Protein AF-A0A1L8QSZ4-F1 (afdb_monomer_lite)

Foldseek 3Di:
DVVVVVVVVVVVVVLVVLLVVLVVVDPDLPCQLVVLLVVLLVVQQCCCVPPVVHDSVVSSVVRNVSSNCSRPVVVVVVVVVVVVVVVVVVVVVVVVVVVVVVVPPD

InterPro domains:
  IPR009708 Bacteriophage A118-like, holin/antiholin [PF06946] (13-79)

Sequence (106 aa):
MNEILIATPIIGAVILASTQMIKQVVRDNKWLPIVNVLVGIGIGVVYALTIVNGEVAVYAWAGAISGLGAGGFYDLQANIKGLNNQRKSTNLIEQGKGEQDAQGGE

Structure (mmCIF, N/CA/C/O backbone):
data_AF-A0A1L8QSZ4-F1
#
_entry.id   AF-A0A1L8QSZ4-F1
#
loop_
_atom_site.group_PDB
_atom_site.id
_atom_site.type_symbol
_atom_site.label_atom_id
_atom_site.label_alt_id
_atom_site.label_comp_id
_atom_site.label_asym_id
_atom_site.label_entity_id
_atom_site.label_seq_id
_atom_site.pdbx_PDB_ins_code
_atom_site.Cartn_x
_atom_site.Cartn_y
_atom_site.Cartn_z
_atom_site.occupancy
_atom_site.B_iso_or_equiv
_atom_site.auth_seq_id
_atom_site.auth_comp_id
_atom_site.auth_asym_id
_atom_site.auth_atom_id
_atom_site.pdbx_PDB_model_num
ATOM 1 N N . MET A 1 1 ? -8.156 4.038 23.775 1.00 48.53 1 MET A N 1
ATOM 2 C CA . MET A 1 1 ? -6.986 4.891 23.429 1.00 48.53 1 MET A CA 1
ATOM 3 C C . MET A 1 1 ? -5.664 4.135 23.561 1.00 48.53 1 MET A C 1
ATOM 5 O O . MET A 1 1 ? -4.794 4.344 22.727 1.00 48.53 1 MET A O 1
ATOM 9 N N . ASN A 1 2 ? -5.515 3.236 24.542 1.00 53.78 2 ASN A N 1
ATOM 10 C CA . ASN A 1 2 ? -4.277 2.480 24.750 1.00 53.78 2 ASN A CA 1
ATOM 11 C C . ASN A 1 2 ? -4.034 1.378 23.695 1.00 53.78 2 ASN A C 1
ATOM 13 O O . ASN A 1 2 ? -2.895 1.184 23.284 1.00 53.78 2 ASN A O 1
ATOM 17 N N . GLU A 1 3 ? -5.074 0.698 23.187 1.00 56.41 3 GLU A N 1
ATOM 18 C CA . GLU A 1 3 ? -4.868 -0.382 22.202 1.00 56.41 3 GLU A CA 1
ATOM 19 C C . GLU A 1 3 ? -4.416 0.125 20.823 1.00 56.41 3 GLU A C 1
ATOM 21 O O . GLU A 1 3 ? -3.618 -0.527 20.155 1.00 56.41 3 GLU A O 1
ATOM 26 N N . ILE A 1 4 ? -4.862 1.317 20.411 1.00 56.31 4 ILE A N 1
ATOM 27 C CA . ILE A 1 4 ? -4.504 1.912 19.109 1.00 56.31 4 ILE A CA 1
ATOM 28 C C . ILE A 1 4 ? -3.003 2.238 19.046 1.00 56.31 4 ILE A C 1
ATOM 30 O O . ILE A 1 4 ? -2.351 1.978 18.034 1.00 56.31 4 ILE A O 1
ATOM 34 N N . LEU A 1 5 ? -2.428 2.747 20.141 1.00 57.47 5 LEU A N 1
ATOM 35 C CA . LEU A 1 5 ? -1.004 3.100 20.218 1.00 57.47 5 LEU A CA 1
ATOM 36 C C . LEU A 1 5 ? -0.087 1.870 20.128 1.00 57.47 5 LEU A C 1
ATOM 38 O O . LEU A 1 5 ? 0.993 1.951 19.549 1.00 57.47 5 LEU A O 1
ATOM 42 N N . ILE A 1 6 ? -0.536 0.724 20.644 1.00 64.31 6 ILE A N 1
ATOM 43 C CA . ILE A 1 6 ? 0.222 -0.537 20.626 1.00 64.31 6 ILE A CA 1
ATOM 44 C C . ILE A 1 6 ? 0.064 -1.255 19.278 1.00 64.31 6 ILE A C 1
ATOM 46 O O . ILE A 1 6 ? 1.006 -1.862 18.773 1.00 64.31 6 ILE A O 1
ATOM 50 N N . ALA A 1 7 ? -1.112 -1.153 18.658 1.00 56.97 7 ALA A N 1
ATOM 51 C CA . ALA A 1 7 ? -1.399 -1.770 17.368 1.00 56.97 7 ALA A CA 1
ATOM 52 C C . ALA A 1 7 ? -0.647 -1.116 16.192 1.00 56.97 7 ALA A C 1
ATOM 54 O O . ALA A 1 7 ? -0.298 -1.789 15.222 1.00 56.97 7 ALA A O 1
ATOM 55 N N . THR A 1 8 ? -0.365 0.185 16.285 1.00 60.25 8 THR A N 1
ATOM 56 C CA . THR A 1 8 ? 0.237 0.989 15.206 1.00 60.25 8 THR A CA 1
ATOM 57 C C . THR A 1 8 ? 1.588 0.448 14.689 1.00 60.25 8 THR A C 1
ATOM 59 O O . THR A 1 8 ? 1.714 0.242 13.478 1.00 60.25 8 THR A O 1
ATOM 62 N N . PRO A 1 9 ? 2.600 0.157 15.534 1.00 68.19 9 PRO A N 1
ATOM 63 C CA . PRO A 1 9 ? 3.873 -0.397 15.058 1.00 68.19 9 PRO A CA 1
ATOM 64 C C . PRO A 1 9 ? 3.737 -1.816 14.487 1.00 68.19 9 PRO A C 1
ATOM 66 O O . PRO A 1 9 ? 4.458 -2.174 13.556 1.00 68.19 9 PRO A O 1
ATOM 69 N N . ILE A 1 10 ? 2.790 -2.609 14.998 1.00 64.19 10 ILE A N 1
ATOM 70 C CA . ILE A 1 10 ? 2.538 -3.981 14.536 1.00 64.19 10 ILE A CA 1
ATOM 71 C C . ILE A 1 10 ? 1.972 -3.959 13.112 1.00 64.19 10 ILE A C 1
ATOM 73 O O . ILE A 1 10 ? 2.477 -4.657 12.235 1.00 64.19 10 ILE A O 1
ATOM 77 N N . ILE A 1 11 ? 0.988 -3.095 12.848 1.00 59.75 11 ILE A N 1
ATOM 78 C CA . ILE A 1 11 ? 0.447 -2.873 11.499 1.00 59.75 11 ILE A CA 1
ATOM 79 C C . ILE A 1 11 ? 1.549 -2.381 10.553 1.00 59.75 11 ILE A C 1
ATOM 81 O O . ILE A 1 11 ? 1.677 -2.888 9.439 1.00 59.75 11 ILE A O 1
ATOM 85 N N . GLY A 1 12 ? 2.381 -1.435 11.005 1.00 60.53 12 GLY A N 1
ATOM 86 C CA . GLY A 1 12 ? 3.500 -0.912 10.218 1.00 60.53 12 GLY A CA 1
ATOM 87 C C . GLY A 1 12 ? 4.492 -1.999 9.790 1.00 60.53 12 GLY A C 1
ATOM 88 O O . GLY A 1 12 ? 4.880 -2.056 8.623 1.00 60.53 12 GLY A O 1
ATOM 89 N N . ALA A 1 13 ? 4.849 -2.911 10.698 1.00 65.25 13 ALA A N 1
ATOM 90 C CA . ALA A 1 13 ? 5.732 -4.038 10.398 1.00 65.25 13 ALA A CA 1
ATOM 91 C C . ALA A 1 13 ? 5.109 -5.025 9.394 1.00 65.25 13 ALA A C 1
ATOM 93 O O . ALA A 1 13 ? 5.791 -5.481 8.476 1.00 65.25 13 ALA A O 1
ATOM 94 N N . VAL A 1 14 ? 3.809 -5.313 9.519 1.00 64.81 14 VAL A N 1
ATOM 95 C CA . VAL A 1 14 ? 3.080 -6.217 8.611 1.00 64.81 14 VAL A CA 1
ATOM 96 C C . VAL A 1 14 ? 2.968 -5.627 7.204 1.00 64.81 14 VAL A C 1
ATOM 98 O O . VAL A 1 14 ? 3.161 -6.344 6.221 1.00 64.81 14 VAL A O 1
ATOM 101 N N . ILE A 1 15 ? 2.732 -4.319 7.086 1.00 63.59 15 ILE A N 1
ATOM 102 C CA . ILE A 1 15 ? 2.708 -3.607 5.800 1.00 63.59 15 ILE A CA 1
ATOM 103 C C . ILE A 1 15 ? 4.079 -3.678 5.115 1.00 63.59 15 ILE A C 1
ATOM 105 O O . ILE A 1 15 ? 4.167 -4.009 3.929 1.00 63.59 15 ILE A O 1
ATOM 109 N N . LEU A 1 16 ? 5.159 -3.416 5.857 1.00 64.88 16 LEU A N 1
ATOM 110 C CA . LEU A 1 16 ? 6.527 -3.471 5.332 1.00 64.88 16 LEU A CA 1
ATOM 111 C C . LEU A 1 16 ? 6.925 -4.892 4.903 1.00 64.88 16 LEU A C 1
ATOM 113 O O . LEU A 1 16 ? 7.479 -5.071 3.816 1.00 64.88 16 LEU A O 1
ATOM 117 N N . ALA A 1 17 ? 6.600 -5.903 5.713 1.00 62.53 17 ALA A N 1
ATOM 118 C CA . ALA A 1 17 ? 6.867 -7.308 5.407 1.00 62.53 17 ALA A CA 1
ATOM 119 C C . ALA A 1 17 ? 6.083 -7.788 4.176 1.00 62.53 17 ALA A C 1
ATOM 121 O O . ALA A 1 17 ? 6.652 -8.419 3.286 1.00 62.53 17 ALA A O 1
ATOM 122 N N . SER A 1 18 ? 4.805 -7.415 4.075 1.00 62.00 18 SER A N 1
ATOM 123 C CA . SER A 1 18 ? 3.965 -7.749 2.918 1.00 62.00 18 SER A CA 1
ATOM 124 C C . SER A 1 18 ? 4.502 -7.097 1.642 1.00 62.00 18 SER A C 1
ATOM 126 O O . SER A 1 18 ? 4.606 -7.745 0.605 1.00 62.00 18 SER A O 1
ATOM 128 N N . THR A 1 19 ? 4.949 -5.843 1.730 1.00 62.34 19 THR A N 1
ATOM 129 C CA . THR A 1 19 ? 5.552 -5.108 0.607 1.00 62.34 19 THR A CA 1
ATOM 130 C C . THR A 1 19 ? 6.829 -5.779 0.090 1.00 62.34 19 THR A C 1
ATOM 132 O O . THR A 1 19 ? 7.020 -5.912 -1.119 1.00 62.34 19 THR A O 1
ATOM 135 N N . GLN A 1 20 ? 7.702 -6.223 0.998 1.00 64.00 20 GLN A N 1
ATOM 136 C CA . GLN A 1 20 ? 8.936 -6.942 0.659 1.00 64.00 20 GLN A CA 1
ATOM 137 C C . GLN A 1 20 ? 8.648 -8.316 0.036 1.00 64.00 20 GLN A C 1
ATOM 139 O O . GLN A 1 20 ? 9.315 -8.717 -0.916 1.00 64.00 20 GLN A O 1
ATOM 144 N N . MET A 1 21 ? 7.633 -9.021 0.538 1.00 58.69 21 MET A N 1
ATOM 145 C CA . MET A 1 21 ? 7.257 -10.349 0.058 1.00 58.69 21 MET A CA 1
ATOM 146 C C . MET A 1 21 ? 6.679 -10.304 -1.361 1.00 58.69 21 MET A C 1
ATOM 148 O O . MET A 1 21 ? 7.036 -11.129 -2.199 1.00 58.69 21 MET A O 1
ATOM 152 N N . ILE A 1 22 ? 5.854 -9.304 -1.685 1.00 60.81 22 ILE A N 1
ATOM 153 C CA . ILE A 1 22 ? 5.264 -9.205 -3.028 1.00 60.81 22 ILE A CA 1
ATOM 154 C C . ILE A 1 22 ? 6.328 -8.883 -4.088 1.00 60.81 22 ILE A C 1
ATOM 156 O O . ILE A 1 22 ? 6.277 -9.427 -5.193 1.00 60.81 22 ILE A O 1
ATOM 160 N N . LYS A 1 23 ? 7.356 -8.098 -3.733 1.00 60.47 23 LYS A N 1
ATOM 161 C CA . LYS A 1 23 ? 8.518 -7.848 -4.604 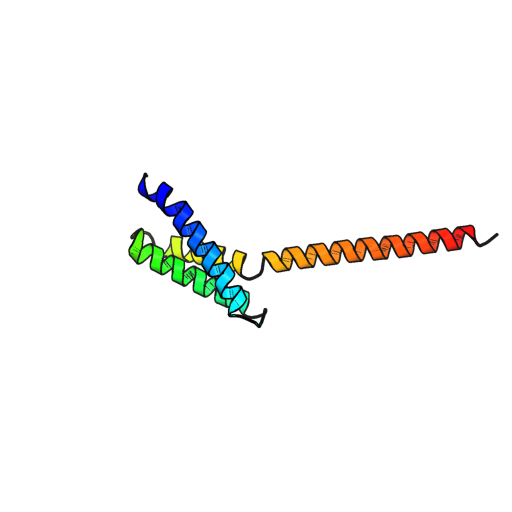1.00 60.47 23 LYS A CA 1
ATOM 162 C C . LYS A 1 23 ? 9.306 -9.114 -4.952 1.00 60.47 23 LYS A C 1
ATOM 164 O O . LYS A 1 23 ? 9.942 -9.148 -5.999 1.00 60.47 23 LYS A O 1
ATOM 169 N N . GLN A 1 24 ? 9.279 -10.144 -4.103 1.00 60.25 24 GLN A N 1
ATOM 170 C CA . GLN A 1 24 ? 9.926 -11.427 -4.403 1.00 60.25 24 GLN A CA 1
ATOM 171 C C . GLN A 1 24 ? 9.066 -12.341 -5.284 1.00 60.25 24 GLN A C 1
ATOM 173 O O . GLN A 1 24 ? 9.610 -13.154 -6.028 1.00 60.25 24 GLN A O 1
ATOM 178 N N . VAL A 1 25 ? 7.737 -12.221 -5.207 1.00 56.50 25 VAL A N 1
ATOM 179 C CA . VAL A 1 25 ? 6.798 -13.136 -5.877 1.00 56.50 25 VAL A CA 1
ATOM 180 C C . VAL A 1 25 ? 6.449 -12.675 -7.293 1.00 56.50 25 VAL A C 1
ATOM 182 O O . VAL A 1 25 ? 6.297 -13.502 -8.190 1.00 56.50 25 VAL A O 1
ATOM 185 N N . VAL A 1 26 ? 6.336 -11.368 -7.531 1.00 58.97 26 VAL A N 1
ATOM 186 C CA . VAL A 1 26 ? 5.905 -10.840 -8.831 1.00 58.97 26 VAL A CA 1
ATOM 187 C C . VAL A 1 26 ? 7.122 -10.371 -9.625 1.00 58.97 26 VAL A C 1
ATOM 189 O O . VAL A 1 26 ? 7.679 -9.308 -9.379 1.00 58.97 26 VAL A O 1
ATOM 192 N N . ARG A 1 27 ? 7.537 -11.184 -10.600 1.00 57.84 27 ARG A N 1
ATOM 193 C CA . ARG A 1 27 ? 8.675 -10.897 -11.492 1.00 57.84 27 ARG A CA 1
ATOM 194 C C . ARG A 1 27 ? 8.320 -9.950 -12.650 1.00 57.84 27 ARG A C 1
ATOM 196 O O . ARG A 1 27 ? 9.218 -9.386 -13.266 1.00 57.84 27 ARG A O 1
ATOM 203 N N . ASP A 1 28 ? 7.023 -9.757 -12.912 1.00 60.41 28 ASP A N 1
ATOM 204 C CA . ASP A 1 28 ? 6.487 -8.870 -13.950 1.00 60.41 28 ASP A CA 1
ATOM 205 C C . ASP A 1 28 ? 5.952 -7.550 -13.371 1.00 60.41 28 ASP A C 1
ATOM 207 O O . ASP A 1 28 ? 4.867 -7.480 -12.783 1.00 60.41 28 ASP A O 1
ATOM 211 N N . ASN A 1 29 ? 6.683 -6.461 -13.621 1.00 63.91 29 ASN A N 1
ATOM 212 C CA . ASN A 1 29 ? 6.414 -5.121 -13.079 1.00 63.91 29 ASN A CA 1
ATOM 213 C C . ASN A 1 29 ? 5.047 -4.515 -13.458 1.00 63.91 29 ASN A C 1
ATOM 215 O O . ASN A 1 29 ? 4.622 -3.545 -12.835 1.00 63.91 29 ASN A O 1
ATOM 219 N N . LYS A 1 30 ? 4.332 -5.061 -14.455 1.00 68.75 30 LYS A N 1
ATOM 220 C CA . LYS A 1 30 ? 3.018 -4.540 -14.890 1.00 68.75 30 LYS A CA 1
ATOM 221 C C . LYS A 1 30 ? 1.868 -4.872 -13.939 1.00 68.75 30 LYS A C 1
ATOM 223 O O . LYS A 1 30 ? 0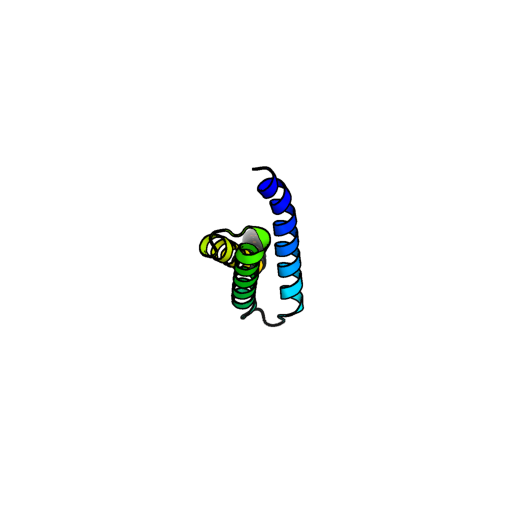.915 -4.103 -13.870 1.00 68.75 30 LYS A O 1
ATOM 228 N N . TRP A 1 31 ? 1.946 -5.990 -13.219 1.00 69.81 31 TRP A N 1
ATOM 229 C CA . TRP A 1 31 ? 0.860 -6.459 -12.345 1.00 69.81 31 TRP A CA 1
ATOM 230 C C . TRP A 1 31 ? 1.126 -6.188 -10.863 1.00 69.81 31 TRP A C 1
ATOM 232 O O . TRP A 1 31 ? 0.193 -6.197 -10.062 1.00 69.81 31 TRP A O 1
ATOM 242 N N . LEU A 1 32 ? 2.376 -5.872 -10.516 1.00 69.94 32 LEU A N 1
ATOM 243 C CA . LEU A 1 32 ? 2.829 -5.503 -9.171 1.00 69.94 32 LEU A CA 1
ATOM 244 C C . LEU A 1 32 ? 1.936 -4.468 -8.462 1.00 69.94 32 LEU A C 1
ATOM 246 O O . LEU A 1 32 ? 1.558 -4.714 -7.317 1.00 69.94 32 LEU A O 1
ATOM 250 N N . PRO A 1 33 ? 1.516 -3.365 -9.113 1.00 69.94 33 PRO A N 1
ATOM 251 C CA . PRO A 1 33 ? 0.665 -2.371 -8.464 1.00 69.94 33 PRO A CA 1
ATOM 252 C C . PRO A 1 33 ? -0.718 -2.925 -8.113 1.00 69.94 33 PRO A C 1
ATOM 254 O O . PRO A 1 33 ? -1.218 -2.700 -7.017 1.00 69.94 33 PRO A O 1
ATOM 257 N N . ILE A 1 34 ? -1.327 -3.687 -9.025 1.00 75.81 34 ILE A N 1
ATOM 258 C CA . ILE A 1 34 ? -2.677 -4.241 -8.853 1.00 75.81 34 ILE A CA 1
ATOM 259 C C . ILE A 1 34 ? -2.672 -5.308 -7.756 1.00 75.81 34 ILE A C 1
ATOM 261 O O . ILE A 1 34 ? -3.535 -5.304 -6.879 1.00 75.81 34 ILE A O 1
ATOM 265 N N . VAL A 1 35 ? -1.670 -6.190 -7.772 1.00 76.94 35 VAL A N 1
ATOM 266 C CA . VAL A 1 35 ? -1.511 -7.239 -6.760 1.00 76.94 35 VAL A CA 1
ATOM 267 C C . VAL A 1 35 ? -1.267 -6.621 -5.385 1.00 76.94 35 VAL A C 1
ATOM 269 O O . VAL A 1 35 ? -1.919 -7.024 -4.425 1.00 76.94 35 VAL A O 1
ATOM 272 N N . ASN A 1 36 ? -0.420 -5.593 -5.279 1.00 75.06 36 ASN A N 1
ATOM 273 C CA . ASN A 1 36 ? -0.197 -4.918 -4.001 1.00 75.06 36 ASN A CA 1
ATOM 274 C C . ASN A 1 36 ? -1.456 -4.261 -3.439 1.00 75.06 36 ASN A C 1
ATOM 276 O O . ASN A 1 36 ? -1.665 -4.292 -2.229 1.00 75.06 36 ASN A O 1
ATOM 280 N N . VAL A 1 37 ? -2.299 -3.679 -4.290 1.00 80.62 37 VAL A N 1
ATOM 281 C CA . VAL A 1 37 ? -3.570 -3.094 -3.851 1.00 80.62 37 VAL A CA 1
ATOM 282 C C . VAL A 1 37 ? -4.524 -4.162 -3.349 1.00 80.62 37 VAL A C 1
ATOM 284 O O . VAL A 1 37 ? -5.098 -3.999 -2.276 1.00 80.62 37 VAL A O 1
ATOM 287 N N . LEU A 1 38 ? -4.664 -5.270 -4.078 1.00 84.25 38 LEU A N 1
ATOM 288 C CA . LEU A 1 38 ? -5.528 -6.375 -3.664 1.00 84.25 38 LEU A CA 1
ATOM 289 C C . LEU A 1 38 ? -5.058 -7.005 -2.348 1.00 84.25 38 LEU A C 1
ATOM 291 O O . LEU A 1 38 ? -5.877 -7.270 -1.470 1.00 84.25 38 LEU A O 1
ATOM 295 N N . VAL A 1 39 ? -3.746 -7.184 -2.178 1.00 83.25 39 VAL A N 1
ATOM 296 C CA . VAL A 1 39 ? -3.165 -7.687 -0.926 1.00 83.25 39 VAL A CA 1
ATOM 297 C C . VAL A 1 39 ? -3.363 -6.682 0.207 1.00 83.25 39 VAL A C 1
ATOM 299 O O . VAL A 1 39 ? -3.793 -7.066 1.292 1.00 83.25 39 VAL A O 1
ATOM 302 N N . GLY A 1 40 ? -3.123 -5.394 -0.043 1.00 81.88 40 GLY A N 1
ATOM 303 C CA . GLY A 1 40 ? -3.352 -4.330 0.929 1.00 81.88 40 GLY A CA 1
ATOM 304 C C . GLY A 1 40 ? -4.806 -4.275 1.402 1.00 81.88 40 GLY A C 1
ATOM 305 O O . GLY A 1 40 ? -5.053 -4.263 2.607 1.00 81.88 40 GLY A O 1
ATOM 306 N N . ILE A 1 41 ? -5.771 -4.328 0.477 1.00 86.50 41 ILE A N 1
ATOM 307 C CA . ILE A 1 41 ? -7.207 -4.406 0.790 1.00 86.50 41 ILE A CA 1
ATOM 308 C C . ILE A 1 41 ? -7.510 -5.658 1.616 1.00 86.50 41 ILE A C 1
ATOM 310 O O . ILE A 1 41 ? -8.167 -5.553 2.648 1.00 86.50 41 ILE A O 1
ATOM 314 N N . GLY A 1 42 ? -7.014 -6.828 1.201 1.00 85.56 42 GLY A N 1
ATOM 315 C CA . GLY A 1 42 ? -7.239 -8.088 1.911 1.00 85.56 42 GLY A CA 1
ATOM 316 C C . GLY A 1 42 ? -6.742 -8.044 3.356 1.00 85.56 42 GLY A C 1
ATOM 317 O O . GLY A 1 42 ? -7.478 -8.399 4.274 1.00 85.56 42 GLY A O 1
ATOM 318 N N . ILE A 1 43 ? -5.530 -7.530 3.574 1.00 83.69 43 ILE A N 1
ATOM 319 C CA . ILE A 1 43 ? -4.958 -7.354 4.916 1.00 83.69 43 ILE A CA 1
ATOM 320 C C . ILE A 1 43 ? -5.784 -6.350 5.727 1.00 83.69 43 ILE A C 1
ATOM 322 O O . ILE A 1 43 ? -6.102 -6.624 6.881 1.00 83.69 43 ILE A O 1
ATOM 326 N N . GLY A 1 44 ? -6.176 -5.219 5.131 1.00 81.88 44 GLY A N 1
ATOM 327 C CA . GLY A 1 44 ? -7.008 -4.208 5.786 1.00 81.88 44 GLY A CA 1
ATOM 328 C C . GLY A 1 44 ? -8.367 -4.749 6.237 1.00 81.88 44 GLY A C 1
ATOM 329 O O . GLY A 1 44 ? -8.787 -4.509 7.368 1.00 81.88 44 GLY A O 1
ATOM 330 N N . VAL A 1 45 ? -9.025 -5.545 5.391 1.00 84.56 45 VAL A N 1
ATOM 331 C CA . VAL A 1 45 ? -10.301 -6.203 5.708 1.00 84.56 45 VAL A CA 1
ATOM 332 C C . VAL A 1 45 ? -10.131 -7.230 6.830 1.00 84.56 45 VAL A C 1
ATOM 334 O O . VAL A 1 45 ? -10.880 -7.198 7.805 1.00 84.56 45 VAL A O 1
ATOM 337 N N . VAL A 1 46 ? -9.128 -8.112 6.739 1.00 84.06 46 VAL A N 1
ATOM 338 C CA . VAL A 1 46 ? -8.855 -9.119 7.782 1.00 84.06 46 VAL A CA 1
ATOM 339 C C . VAL A 1 46 ? -8.528 -8.446 9.114 1.00 84.06 46 VAL A C 1
ATOM 341 O O . VAL A 1 46 ? -9.013 -8.873 10.160 1.00 84.06 46 VAL A O 1
ATOM 344 N N . TYR A 1 47 ? -7.759 -7.361 9.088 1.00 78.00 47 TYR A N 1
ATOM 345 C CA . TYR A 1 47 ? -7.395 -6.602 10.278 1.00 78.00 47 TYR A CA 1
ATOM 346 C C . TYR A 1 47 ? -8.612 -5.938 10.941 1.00 78.00 47 TYR A C 1
ATOM 348 O O . TYR A 1 47 ? -8.773 -6.012 12.163 1.00 78.00 47 TYR A O 1
ATOM 356 N N . ALA A 1 48 ? -9.506 -5.352 10.139 1.00 80.38 48 ALA A N 1
ATOM 357 C CA . ALA A 1 48 ? -10.743 -4.753 10.631 1.00 80.38 48 ALA A CA 1
ATOM 358 C C . ALA A 1 48 ? -11.668 -5.779 11.282 1.00 80.38 48 ALA A C 1
ATOM 360 O O . ALA A 1 48 ? -12.245 -5.487 12.324 1.00 80.38 48 ALA A O 1
ATOM 361 N N . LEU A 1 49 ? -11.786 -6.969 10.689 1.00 80.94 49 LEU A N 1
ATOM 362 C CA . LEU A 1 49 ? -12.698 -8.014 11.155 1.00 80.94 49 LEU A CA 1
ATOM 363 C C . LEU A 1 49 ? -12.168 -8.799 12.359 1.00 80.94 49 LEU A C 1
ATOM 365 O O . LEU A 1 49 ? -12.965 -9.295 13.143 1.00 80.94 49 LEU A O 1
ATOM 369 N N . THR A 1 50 ? -10.848 -8.948 12.502 1.00 78.25 50 THR A N 1
ATOM 370 C CA . THR A 1 50 ? -10.268 -9.835 13.529 1.00 78.25 50 THR A CA 1
ATOM 371 C C . THR A 1 50 ? -9.654 -9.098 14.715 1.00 78.25 50 THR A C 1
ATOM 373 O O . THR A 1 50 ? -9.751 -9.590 15.836 1.00 78.25 50 THR A O 1
ATOM 376 N N . ILE A 1 51 ? -9.031 -7.933 14.498 1.00 74.94 51 ILE A N 1
ATOM 377 C CA . ILE A 1 51 ? -8.281 -7.228 15.548 1.00 74.94 51 ILE A CA 1
ATOM 378 C C . ILE A 1 51 ? -9.090 -6.065 16.112 1.00 74.94 51 ILE A C 1
ATOM 380 O O . ILE A 1 51 ? -9.344 -6.009 17.312 1.00 74.94 51 ILE A O 1
ATOM 384 N N . VAL A 1 52 ? -9.485 -5.121 15.255 1.00 73.62 52 VAL A N 1
ATOM 385 C CA . VAL A 1 52 ? -10.103 -3.868 15.719 1.00 73.62 52 VAL A CA 1
ATO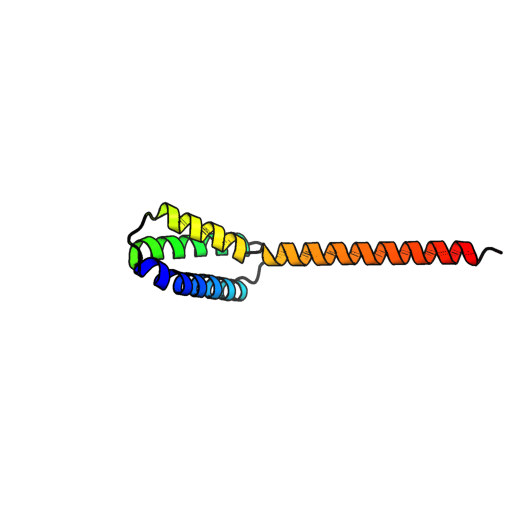M 386 C C . VAL A 1 52 ? -11.624 -3.969 15.830 1.00 73.62 52 VAL A C 1
ATOM 388 O O . VAL A 1 52 ? -12.219 -3.195 16.573 1.00 73.62 52 VAL A O 1
ATOM 391 N N . ASN A 1 53 ? -12.261 -4.916 15.130 1.00 75.81 53 ASN A N 1
ATOM 392 C CA . ASN A 1 53 ? -13.722 -4.952 14.951 1.00 75.81 53 ASN A CA 1
ATOM 393 C C . ASN A 1 53 ? -14.267 -3.580 14.509 1.00 75.81 53 ASN A C 1
ATOM 395 O O . ASN A 1 53 ? -15.298 -3.104 14.978 1.00 75.81 53 ASN A O 1
ATOM 399 N N . GLY A 1 54 ? -13.497 -2.909 13.652 1.00 69.69 54 GLY A N 1
ATOM 400 C CA . GLY A 1 54 ? -13.748 -1.546 13.206 1.00 69.69 54 GLY A CA 1
ATOM 401 C C . GLY A 1 54 ? -14.437 -1.500 11.853 1.00 69.69 54 GLY A C 1
ATOM 402 O O . GLY A 1 54 ? -14.730 -2.522 11.232 1.00 69.69 54 GLY A O 1
ATOM 403 N N . GLU A 1 55 ? -14.663 -0.289 11.360 1.00 81.50 55 GLU A N 1
ATOM 404 C CA . GLU A 1 55 ? -15.319 -0.088 10.076 1.00 81.50 55 GLU A CA 1
ATOM 405 C C . GLU A 1 55 ? -14.450 -0.616 8.926 1.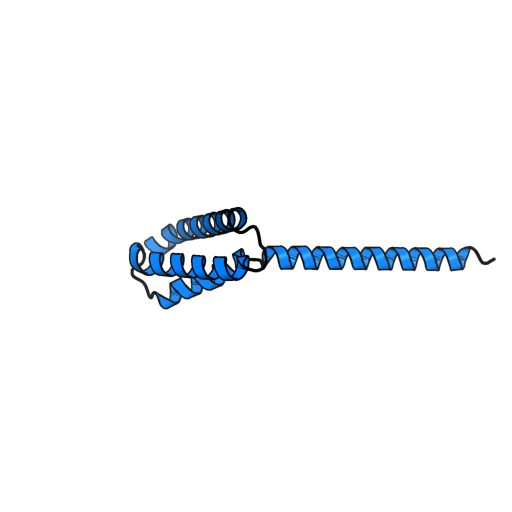00 81.50 55 GLU A C 1
ATOM 407 O O . GLU A 1 55 ? -13.430 -0.031 8.560 1.00 81.50 55 GLU A O 1
ATOM 412 N N . VAL A 1 56 ? -14.869 -1.746 8.349 1.00 83.50 56 VAL A N 1
ATOM 413 C CA . VAL A 1 56 ? -14.128 -2.483 7.312 1.00 83.50 56 VAL A CA 1
ATOM 414 C C . VAL A 1 56 ? -13.746 -1.583 6.142 1.00 83.50 56 VAL A C 1
ATOM 416 O O . VAL A 1 56 ? -12.638 -1.697 5.625 1.00 83.50 56 VAL A O 1
ATOM 419 N N . ALA A 1 57 ? -14.624 -0.650 5.765 1.00 80.69 57 ALA A N 1
ATOM 420 C CA . ALA A 1 57 ? -14.363 0.300 4.693 1.00 80.69 57 ALA A CA 1
ATOM 421 C C . ALA A 1 57 ? -13.102 1.139 4.961 1.00 80.69 57 ALA A C 1
ATOM 423 O O . ALA A 1 57 ? -12.251 1.256 4.082 1.00 80.69 57 ALA A O 1
ATOM 424 N N . VAL A 1 58 ? -12.935 1.669 6.176 1.00 78.12 58 VAL A N 1
ATOM 425 C CA . VAL A 1 58 ? -11.807 2.543 6.537 1.00 78.12 58 VAL A CA 1
ATOM 426 C C . VAL A 1 58 ? -10.479 1.795 6.424 1.00 78.12 58 VAL A C 1
ATOM 428 O O . VAL A 1 58 ? -9.525 2.288 5.822 1.00 78.12 58 VAL A O 1
ATOM 431 N N . TYR A 1 59 ? -10.423 0.574 6.949 1.00 80.12 59 TYR A N 1
ATOM 432 C CA . TYR A 1 59 ? -9.202 -0.229 6.933 1.00 80.12 59 TYR A CA 1
ATOM 433 C C . TYR A 1 59 ? -8.920 -0.858 5.566 1.00 80.12 59 TYR A C 1
ATOM 435 O O . TYR A 1 59 ? -7.756 -0.978 5.188 1.00 80.12 59 TYR A O 1
ATOM 443 N N . ALA A 1 60 ? -9.952 -1.199 4.790 1.00 81.12 60 ALA A N 1
ATOM 444 C CA . ALA A 1 60 ? -9.801 -1.632 3.403 1.00 81.12 60 ALA A CA 1
ATOM 445 C C . ALA A 1 60 ? -9.200 -0.514 2.538 1.00 81.12 60 ALA A C 1
ATOM 447 O O . ALA A 1 60 ? -8.263 -0.763 1.779 1.00 81.12 60 ALA A O 1
ATOM 448 N N . TRP A 1 61 ? -9.673 0.727 2.702 1.00 80.56 61 TRP A N 1
ATOM 449 C CA . TRP A 1 61 ? -9.109 1.897 2.024 1.00 80.56 61 TRP A CA 1
ATOM 450 C C . TRP A 1 61 ? -7.681 2.205 2.481 1.00 80.56 61 TRP A C 1
ATOM 452 O O . TRP A 1 61 ? -6.817 2.460 1.641 1.00 80.56 61 TRP A O 1
ATOM 462 N N . ALA A 1 62 ? -7.397 2.117 3.784 1.00 80.81 62 ALA A N 1
ATOM 463 C CA . ALA A 1 62 ? -6.038 2.263 4.307 1.00 80.81 62 ALA A CA 1
ATOM 464 C C . ALA A 1 62 ? -5.086 1.211 3.709 1.00 80.81 62 ALA A C 1
ATOM 466 O O . ALA A 1 62 ? -3.978 1.534 3.274 1.00 80.81 62 ALA A O 1
ATOM 467 N N . GLY A 1 63 ? -5.554 -0.035 3.617 1.00 80.31 63 GLY A N 1
ATOM 468 C CA . GLY A 1 63 ? -4.859 -1.136 2.967 1.00 80.31 63 GLY A CA 1
ATOM 469 C C . GLY A 1 63 ? -4.611 -0.895 1.476 1.00 80.31 63 GLY A C 1
ATOM 470 O O . GLY A 1 63 ? -3.486 -1.062 1.010 1.00 80.31 63 GLY A O 1
ATOM 471 N N . ALA A 1 64 ? -5.621 -0.432 0.734 1.00 81.50 64 ALA A N 1
ATOM 472 C CA . ALA A 1 64 ? -5.507 -0.110 -0.691 1.00 81.50 64 ALA A CA 1
ATOM 473 C C . ALA A 1 64 ? -4.449 0.971 -0.964 1.00 81.50 64 ALA A C 1
ATOM 475 O O . ALA A 1 64 ? -3.589 0.801 -1.829 1.00 81.50 64 ALA A O 1
ATOM 476 N N . ILE A 1 65 ? -4.492 2.075 -0.208 1.00 79.19 65 ILE A N 1
ATOM 477 C CA . ILE A 1 65 ? -3.578 3.218 -0.362 1.00 79.19 65 ILE A CA 1
ATOM 478 C C . ILE A 1 65 ? -2.145 2.809 -0.009 1.00 79.19 65 ILE A C 1
ATOM 480 O O . ILE A 1 65 ? -1.201 3.145 -0.726 1.00 79.19 65 ILE A O 1
ATOM 484 N N . SER A 1 66 ? -1.978 2.037 1.066 1.00 78.69 66 SER A N 1
ATOM 485 C CA . SER A 1 66 ? -0.678 1.492 1.449 1.00 78.69 66 SER A CA 1
ATOM 486 C C . SER A 1 66 ? -0.122 0.534 0.384 1.00 78.69 66 SER A C 1
ATOM 488 O O . SER A 1 66 ? 1.047 0.643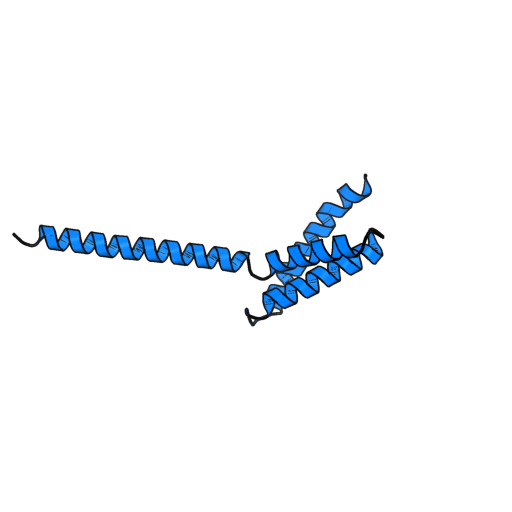 0.007 1.00 78.69 66 SER A O 1
ATOM 490 N N . GLY A 1 67 ? -0.978 -0.326 -0.182 1.00 74.25 67 GLY A N 1
ATOM 491 C CA . GLY A 1 67 ? -0.648 -1.214 -1.297 1.00 74.25 67 GLY A CA 1
ATOM 492 C C . GLY A 1 67 ? -0.191 -0.456 -2.548 1.00 74.25 67 GLY A C 1
ATOM 493 O O . GLY A 1 67 ? 0.844 -0.791 -3.125 1.00 74.25 67 GLY A O 1
ATOM 494 N N . LEU A 1 68 ? -0.884 0.623 -2.930 1.00 76.19 68 LEU A N 1
ATOM 495 C CA . LEU A 1 68 ? -0.465 1.490 -4.042 1.00 76.19 68 LEU A CA 1
ATOM 496 C C . LEU A 1 68 ? 0.938 2.075 -3.825 1.00 76.19 68 LEU A C 1
ATOM 498 O O . LEU A 1 68 ? 1.768 2.048 -4.736 1.00 76.19 68 LEU A O 1
ATOM 502 N N . GLY A 1 69 ? 1.221 2.577 -2.618 1.00 70.88 69 GLY A N 1
ATOM 503 C CA . GLY A 1 69 ? 2.537 3.125 -2.273 1.00 70.88 69 GLY A CA 1
ATOM 504 C C . GLY A 1 69 ? 3.651 2.078 -2.370 1.00 70.88 69 GLY A C 1
ATOM 505 O O . GLY A 1 69 ? 4.728 2.339 -2.911 1.00 70.88 69 GLY A O 1
ATOM 506 N N . ALA A 1 70 ? 3.357 0.864 -1.913 1.00 67.31 70 ALA A N 1
ATOM 507 C CA . ALA A 1 70 ? 4.253 -0.282 -1.946 1.00 67.31 70 ALA A CA 1
ATOM 508 C C . ALA A 1 70 ? 4.515 -0.829 -3.367 1.00 67.31 70 ALA A C 1
ATOM 510 O O . ALA A 1 70 ? 5.597 -1.354 -3.634 1.00 67.31 70 ALA A O 1
ATOM 511 N N . GLY A 1 71 ? 3.527 -0.733 -4.265 1.00 64.44 71 GLY A N 1
ATOM 512 C CA . GLY A 1 71 ? 3.479 -1.446 -5.551 1.00 64.44 71 GLY A CA 1
ATOM 513 C C . GLY A 1 71 ? 4.222 -0.810 -6.720 1.00 64.44 71 GLY A C 1
ATOM 514 O O . GLY A 1 71 ? 4.211 -1.374 -7.810 1.00 64.44 71 GLY A O 1
ATOM 515 N N . GLY A 1 72 ? 4.866 0.341 -6.531 1.00 60.38 72 GLY A N 1
ATOM 516 C CA . GLY A 1 72 ? 5.667 0.934 -7.608 1.00 60.38 72 GLY A CA 1
ATOM 517 C C . GLY A 1 72 ? 5.905 2.435 -7.521 1.00 60.38 72 GLY A C 1
ATOM 518 O O . GLY A 1 72 ? 6.724 2.948 -8.279 1.00 60.38 72 GLY A O 1
ATOM 519 N N . PHE A 1 73 ? 5.272 3.151 -6.584 1.00 60.81 73 PHE A N 1
ATOM 520 C CA . PHE A 1 73 ? 5.549 4.581 -6.388 1.00 60.81 73 PHE A CA 1
ATOM 521 C C . PHE A 1 73 ? 7.033 4.850 -6.076 1.00 60.81 73 PHE A C 1
ATOM 523 O O . PHE A 1 73 ? 7.598 5.842 -6.535 1.00 60.81 73 PHE A O 1
ATOM 530 N N . TYR A 1 74 ? 7.686 3.926 -5.363 1.00 57.47 74 TYR A N 1
ATOM 531 C CA . TYR A 1 74 ? 9.111 4.017 -5.044 1.00 57.47 74 TYR A CA 1
ATOM 532 C C . TYR A 1 74 ? 10.019 3.871 -6.286 1.00 57.47 74 TYR A C 1
ATOM 534 O O . TYR A 1 74 ? 10.978 4.627 -6.439 1.00 57.47 74 TYR A O 1
ATOM 542 N N . ASP A 1 75 ? 9.685 2.970 -7.219 1.00 59.91 75 ASP A N 1
ATOM 543 C CA . ASP A 1 75 ? 10.461 2.763 -8.456 1.00 59.91 75 ASP A CA 1
ATOM 544 C C . ASP A 1 75 ? 10.192 3.850 -9.503 1.00 59.91 75 ASP A C 1
ATOM 546 O O . ASP A 1 75 ? 11.092 4.237 -10.252 1.00 59.91 75 ASP A O 1
ATOM 550 N N . LEU A 1 76 ? 8.975 4.400 -9.535 1.00 63.50 76 LEU A N 1
ATOM 551 C CA . LEU A 1 76 ? 8.646 5.579 -10.340 1.00 63.50 76 LEU A CA 1
ATOM 552 C C . LEU A 1 76 ? 9.489 6.785 -9.917 1.00 63.50 76 LEU A C 1
ATOM 554 O O . LEU A 1 76 ? 10.084 7.452 -10.763 1.00 63.50 76 LEU A O 1
ATOM 558 N N . GLN A 1 77 ? 9.609 7.035 -8.613 1.00 62.97 77 GLN A N 1
ATOM 559 C CA . GLN A 1 77 ? 10.422 8.136 -8.102 1.00 62.97 77 GLN A CA 1
ATOM 560 C C . GLN A 1 77 ? 11.916 7.949 -8.417 1.00 62.97 77 GLN A C 1
ATOM 562 O O . GLN A 1 77 ? 12.583 8.906 -8.819 1.00 62.97 77 GLN A O 1
ATOM 567 N N . ALA A 1 78 ? 12.439 6.726 -8.293 1.00 65.69 78 ALA A N 1
ATOM 568 C CA . ALA A 1 78 ? 13.826 6.412 -8.631 1.00 65.69 78 ALA A CA 1
ATOM 569 C C . ALA A 1 78 ? 14.126 6.603 -10.131 1.00 65.69 78 ALA A C 1
ATOM 571 O O . ALA A 1 78 ? 15.125 7.236 -10.483 1.00 65.69 78 ALA A O 1
ATOM 572 N N . ASN A 1 79 ? 13.236 6.139 -11.015 1.00 68.38 79 ASN A N 1
ATOM 573 C CA . ASN A 1 79 ? 13.391 6.293 -12.465 1.00 68.38 79 ASN A CA 1
ATOM 574 C C . ASN A 1 79 ? 13.314 7.760 -12.917 1.00 68.38 79 ASN A C 1
ATOM 576 O O . ASN A 1 79 ? 14.128 8.194 -13.733 1.00 68.38 79 ASN A O 1
ATOM 580 N N . ILE A 1 80 ? 12.402 8.556 -12.347 1.00 75.38 80 ILE A N 1
ATOM 581 C CA . ILE A 1 80 ? 12.304 9.999 -12.635 1.00 75.38 80 ILE A CA 1
ATOM 582 C C . ILE A 1 80 ? 13.595 10.725 -12.225 1.00 75.38 80 ILE A C 1
ATOM 584 O O . ILE A 1 80 ? 14.099 11.575 -12.963 1.00 75.38 80 ILE A O 1
ATOM 588 N N . LYS A 1 81 ? 14.176 10.364 -11.073 1.00 75.06 81 LYS A N 1
ATOM 589 C CA . LYS A 1 81 ? 15.440 10.942 -10.593 1.00 75.06 81 LYS A CA 1
ATOM 590 C C . LYS A 1 81 ? 16.619 10.577 -11.504 1.00 75.06 81 LYS A C 1
ATOM 592 O O . LYS A 1 81 ? 17.445 11.439 -11.806 1.00 75.06 81 LYS A O 1
ATOM 597 N N . GLY A 1 82 ? 16.665 9.332 -11.983 1.00 77.75 82 GLY A N 1
ATOM 598 C CA . GLY A 1 82 ? 17.664 8.860 -12.946 1.00 77.75 82 GLY A CA 1
ATOM 599 C C . GLY A 1 82 ? 17.598 9.598 -14.287 1.00 77.75 82 GLY A C 1
ATOM 600 O O . GLY A 1 82 ? 18.620 10.082 -14.772 1.00 77.75 82 GLY A O 1
ATOM 601 N N . LEU A 1 83 ? 16.394 9.772 -14.843 1.00 81.75 83 LEU A N 1
ATOM 602 C CA . LEU A 1 83 ? 16.159 10.517 -16.089 1.00 81.75 83 LEU A CA 1
ATOM 603 C C . LEU A 1 83 ? 16.585 11.988 -15.991 1.00 81.75 83 LEU A C 1
ATOM 605 O O . LEU A 1 83 ? 17.149 12.540 -16.938 1.00 81.75 83 LEU A O 1
ATOM 609 N N . ASN A 1 84 ? 16.348 12.630 -14.845 1.00 83.25 84 ASN A N 1
ATOM 610 C CA . ASN A 1 84 ? 16.713 14.033 -14.656 1.00 83.25 84 ASN A CA 1
ATOM 611 C C . ASN A 1 84 ? 18.239 14.230 -14.586 1.00 83.25 84 ASN A C 1
ATOM 613 O O . ASN A 1 84 ? 18.772 15.178 -15.165 1.00 83.25 84 ASN A O 1
ATOM 617 N N . ASN A 1 85 ? 18.953 13.302 -13.938 1.00 83.81 85 ASN A N 1
ATOM 618 C CA . ASN A 1 85 ? 20.416 13.316 -13.898 1.00 83.81 85 ASN A CA 1
ATOM 619 C C . ASN A 1 85 ? 21.034 13.063 -15.281 1.00 83.81 85 ASN A C 1
ATOM 621 O O . ASN A 1 85 ? 21.983 13.752 -15.642 1.00 83.81 85 ASN A O 1
ATOM 625 N N . GLN A 1 86 ? 20.466 12.146 -16.072 1.00 82.06 86 GLN A N 1
ATOM 626 C CA . GLN A 1 86 ? 20.900 11.886 -17.452 1.00 82.06 86 GLN A CA 1
ATOM 627 C C . GLN A 1 86 ? 20.774 13.141 -18.328 1.00 82.06 86 GLN A C 1
ATOM 629 O O . GLN A 1 86 ? 21.748 13.544 -18.959 1.00 82.06 86 GLN A O 1
ATOM 634 N N . ARG A 1 87 ? 19.622 13.831 -18.293 1.00 85.25 87 ARG A N 1
ATOM 635 C CA . ARG A 1 87 ? 19.444 15.096 -19.032 1.00 85.25 87 ARG A CA 1
ATOM 636 C C . ARG A 1 87 ? 20.440 16.170 -18.615 1.00 85.25 87 ARG A C 1
ATOM 638 O O . ARG A 1 87 ? 20.972 16.874 -19.468 1.00 85.25 87 ARG A O 1
ATOM 645 N N . LYS A 1 88 ? 20.716 16.287 -17.313 1.00 83.69 88 LYS A N 1
ATOM 646 C CA . LYS A 1 88 ? 21.706 17.245 -16.816 1.00 83.69 88 LYS A CA 1
ATOM 647 C C . LYS A 1 88 ? 23.096 16.952 -17.389 1.00 83.69 88 LYS A C 1
ATOM 649 O O . LYS A 1 88 ? 23.758 17.876 -17.839 1.00 83.69 88 LYS A O 1
ATOM 654 N N . SER A 1 89 ? 23.516 15.688 -17.416 1.00 80.38 89 SER A N 1
ATOM 655 C CA . SER A 1 89 ? 24.806 15.280 -17.985 1.00 80.38 89 SER A CA 1
ATOM 656 C C . SER A 1 89 ? 24.903 15.544 -19.489 1.00 80.38 89 SER A C 1
ATOM 658 O O . SER A 1 89 ? 25.926 16.049 -19.936 1.00 80.38 89 SER A O 1
ATOM 660 N N . THR A 1 90 ? 23.849 15.271 -20.264 1.00 84.44 90 THR A N 1
ATOM 661 C CA . THR A 1 90 ? 23.835 15.541 -21.713 1.00 84.44 90 THR A CA 1
ATOM 662 C C . THR A 1 90 ? 23.988 17.031 -22.019 1.00 84.44 90 THR A C 1
ATOM 664 O O . THR A 1 90 ? 24.832 17.396 -22.831 1.00 84.44 90 THR A O 1
ATOM 667 N N . ASN A 1 91 ? 23.258 17.894 -21.305 1.00 83.50 91 ASN A N 1
ATOM 668 C CA . ASN A 1 91 ? 23.330 19.345 -21.506 1.00 83.50 91 ASN A CA 1
ATOM 669 C C . ASN A 1 91 ? 24.723 19.915 -21.183 1.00 83.50 91 ASN A C 1
ATOM 671 O O . ASN A 1 91 ? 25.192 20.825 -21.860 1.00 83.50 91 ASN A O 1
ATOM 675 N N . LEU A 1 92 ? 25.395 19.374 -20.160 1.00 85.31 92 LEU A N 1
ATOM 676 C CA . LEU A 1 92 ? 26.752 19.790 -19.786 1.00 85.31 92 LEU A CA 1
ATOM 677 C C . LEU A 1 92 ? 27.797 19.354 -20.825 1.00 85.31 92 LEU A C 1
ATOM 679 O O . LEU A 1 92 ? 28.760 20.076 -21.065 1.00 85.31 92 LEU A O 1
ATOM 683 N N . ILE A 1 93 ? 27.603 18.192 -21.455 1.00 83.00 93 ILE A N 1
ATOM 684 C CA . ILE A 1 93 ? 28.475 17.707 -22.533 1.00 83.00 93 ILE A CA 1
ATOM 685 C C . ILE A 1 93 ? 28.291 18.553 -23.800 1.00 83.00 93 ILE A C 1
ATOM 687 O O . ILE A 1 93 ? 29.277 18.870 -24.460 1.00 83.00 93 ILE A O 1
ATOM 691 N N . GLU A 1 94 ? 27.057 18.940 -24.139 1.00 81.75 94 GLU A N 1
ATOM 692 C CA . GLU A 1 94 ? 26.793 19.830 -25.278 1.00 81.75 94 GLU A CA 1
ATOM 693 C C . GLU A 1 94 ? 27.336 21.247 -25.052 1.00 81.75 94 GLU A C 1
ATOM 695 O O . GLU A 1 94 ? 27.966 21.797 -25.952 1.00 81.75 94 GLU A O 1
ATOM 700 N N . GLN A 1 95 ? 27.181 21.812 -23.847 1.00 79.19 95 GLN A N 1
ATOM 701 C CA . GLN A 1 95 ? 27.792 23.102 -23.496 1.00 79.19 95 GLN A CA 1
ATOM 702 C C . GLN A 1 95 ? 29.320 23.057 -23.572 1.00 79.19 95 GLN A C 1
ATOM 704 O O . GLN A 1 95 ? 29.925 23.916 -24.204 1.00 79.19 95 GLN A O 1
ATOM 709 N N . GLY A 1 96 ? 29.942 22.025 -22.994 1.00 75.56 96 GLY A N 1
ATOM 710 C CA . GLY A 1 96 ? 31.397 21.877 -23.014 1.00 75.56 96 GLY A CA 1
ATOM 711 C C . GLY A 1 96 ? 31.985 21.666 -24.413 1.00 75.56 96 GLY A C 1
ATOM 712 O O . GLY A 1 96 ? 33.145 22.007 -24.628 1.00 75.56 96 GLY A O 1
ATOM 713 N N . LYS A 1 97 ? 31.206 21.129 -25.364 1.00 76.31 97 LYS A N 1
ATOM 714 C CA . LYS A 1 97 ? 31.593 21.056 -26.781 1.00 76.31 97 LYS A CA 1
ATOM 715 C C . LYS A 1 97 ? 31.504 22.423 -27.457 1.00 76.31 97 LYS A C 1
ATOM 717 O O . LYS A 1 97 ? 32.503 22.880 -27.992 1.00 76.31 97 LYS A O 1
ATOM 722 N N . GLY A 1 98 ? 30.373 23.120 -27.321 1.00 71.38 98 GLY A N 1
ATOM 723 C CA . GLY A 1 98 ? 30.202 24.450 -27.916 1.00 71.38 98 GLY A CA 1
ATOM 724 C C . GLY A 1 98 ? 31.231 25.487 -27.440 1.00 71.38 98 GLY A C 1
ATOM 725 O O . GLY A 1 98 ? 31.607 26.373 -28.201 1.00 71.38 98 GLY A O 1
ATOM 726 N N . GLU A 1 99 ? 31.730 25.361 -26.206 1.00 70.75 99 GLU A N 1
ATOM 727 C CA . GLU A 1 99 ? 32.788 26.230 -25.669 1.00 70.75 99 GLU A CA 1
ATOM 728 C C . GLU A 1 99 ? 34.184 25.926 -26.248 1.00 70.75 99 GLU A C 1
ATOM 730 O O . GLU A 1 99 ? 34.972 26.848 -26.454 1.00 70.75 99 GLU A O 1
ATOM 735 N N . GLN A 1 100 ? 34.488 24.660 -26.560 1.00 65.44 100 GLN A N 1
ATOM 736 C CA . GLN A 1 100 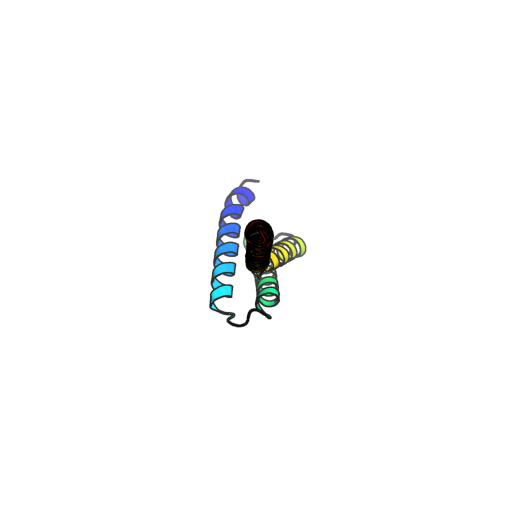? 35.750 24.267 -27.210 1.00 65.44 100 GLN A CA 1
ATOM 737 C C . GLN A 1 100 ? 35.769 24.675 -28.686 1.00 65.44 100 GLN A C 1
ATOM 739 O O . GLN A 1 100 ? 36.790 25.149 -29.186 1.00 65.44 100 GLN A O 1
ATOM 744 N N . ASP A 1 101 ? 34.624 24.562 -29.358 1.00 67.00 101 ASP A N 1
ATOM 745 C CA . ASP A 1 101 ? 34.450 24.946 -30.760 1.00 67.00 101 ASP A CA 1
ATOM 746 C C . ASP A 1 101 ? 34.608 26.469 -30.954 1.00 67.00 101 ASP A C 1
ATOM 748 O O . ASP A 1 101 ? 35.087 26.924 -31.991 1.00 67.00 101 ASP A O 1
ATOM 752 N N . ALA A 1 102 ? 34.253 27.263 -29.935 1.00 63.66 102 ALA A N 1
ATOM 753 C CA . ALA A 1 102 ? 34.412 28.717 -29.925 1.00 63.66 102 ALA A CA 1
ATOM 754 C C . ALA A 1 102 ? 35.847 29.190 -29.612 1.00 63.66 102 ALA A C 1
ATOM 756 O O . ALA A 1 102 ? 36.202 30.306 -29.981 1.00 63.66 102 ALA A O 1
ATOM 757 N N . GLN A 1 103 ? 36.666 28.369 -28.942 1.00 60.41 103 GLN A N 1
ATOM 758 C CA . GLN A 1 103 ? 38.056 28.702 -28.580 1.00 60.41 103 GLN A CA 1
ATOM 759 C C . GLN A 1 103 ? 39.103 28.156 -29.566 1.00 60.41 103 GLN A C 1
ATOM 761 O O . GLN A 1 103 ? 40.230 28.637 -29.573 1.00 60.41 103 GLN A O 1
ATOM 766 N N . GLY A 1 104 ? 38.763 27.167 -30.399 1.00 59.62 104 GLY A N 1
ATOM 767 C CA . GLY A 1 104 ? 39.672 26.580 -31.397 1.00 59.62 104 GLY A CA 1
ATOM 768 C C . GLY A 1 104 ? 39.605 27.202 -32.799 1.00 59.62 104 GLY A C 1
ATOM 769 O O . GLY A 1 104 ? 40.203 26.655 -33.721 1.00 59.62 104 GLY A O 1
ATOM 770 N N . GLY A 1 105 ? 38.836 28.281 -32.975 1.00 59.34 105 GLY A N 1
ATOM 771 C CA . GLY A 1 105 ? 38.549 28.916 -34.268 1.00 59.34 105 GLY A CA 1
ATOM 772 C C . GLY A 1 105 ? 39.378 30.161 -34.606 1.00 59.34 105 GLY A C 1
ATOM 773 O O . GLY A 1 105 ? 38.942 30.925 -35.467 1.00 59.34 105 GLY A O 1
ATOM 774 N N . GLU A 1 106 ? 40.516 30.382 -33.940 1.00 54.38 106 GLU A N 1
ATOM 775 C CA . GLU A 1 106 ? 41.479 31.456 -34.259 1.00 54.38 106 GLU A CA 1
ATOM 776 C C . GLU A 1 106 ? 42.673 30.951 -35.081 1.00 54.38 106 GLU A C 1
ATOM 778 O O . GLU A 1 106 ? 43.264 29.909 -34.708 1.00 54.38 106 GLU A O 1
#

pLDDT: mean 71.28, std 9.88, range [48.53, 86.5]

Organism: NCBI:txid328396

Secondary structure (DSSP, 8-state):
-HHHHHHHHHHHHHHHHHHHHHHHH---TTTHHHHHHHHHHHHHHHHIIIII---HHHHHHHHHHHHHIIIIIHHHHHHHHHHHHHHHHHHHHHHHHHHHHHHS--

Radius of gyration: 23.07 Å; chains: 1; bounding box: 57×45×59 Å